Protein AF-A0A382YII3-F1 (afdb_monomer_lite)

Structure (mmCIF, N/CA/C/O backbone):
data_AF-A0A382YII3-F1
#
_entry.id   AF-A0A382YII3-F1
#
loop_
_atom_site.group_PDB
_atom_site.id
_atom_site.type_symbol
_atom_site.label_atom_id
_atom_site.label_alt_id
_atom_site.label_comp_id
_atom_site.label_asym_id
_atom_site.label_entity_id
_atom_site.label_seq_id
_atom_site.pdbx_PDB_ins_code
_atom_site.Cartn_x
_atom_site.Cartn_y
_atom_site.Cartn_z
_atom_site.occupancy
_atom_site.B_iso_or_equiv
_atom_site.auth_seq_id
_atom_site.auth_comp_id
_atom_site.auth_asym_id
_atom_site.auth_atom_id
_atom_site.pdbx_PDB_model_num
ATOM 1 N N . MET A 1 1 ? -33.982 -25.187 18.141 1.00 55.59 1 MET A N 1
ATOM 2 C CA . MET A 1 1 ? -33.553 -24.358 16.994 1.00 55.59 1 MET A CA 1
ATOM 3 C C . MET A 1 1 ? -32.685 -23.231 17.549 1.00 55.59 1 MET A C 1
ATOM 5 O O . MET A 1 1 ? -33.204 -22.193 17.908 1.00 55.59 1 MET A O 1
ATOM 9 N N . GLY A 1 2 ? -31.418 -23.400 17.904 1.00 76.88 2 GLY A N 1
ATOM 10 C CA . GLY A 1 2 ? -30.336 -24.119 17.243 1.00 76.88 2 GLY A CA 1
ATOM 11 C C . GLY A 1 2 ? -29.307 -23.051 16.859 1.00 76.88 2 GLY A C 1
ATOM 12 O O . GLY A 1 2 ? -29.290 -22.617 15.719 1.00 76.88 2 GLY A O 1
ATOM 13 N N . GLN A 1 3 ? -28.509 -22.541 17.809 1.00 79.56 3 GLN A N 1
ATOM 14 C CA . GLN A 1 3 ? -27.536 -21.452 17.558 1.00 79.56 3 GLN A CA 1
ATOM 15 C C . GLN A 1 3 ? -26.595 -21.755 16.370 1.00 79.56 3 GLN A C 1
ATOM 17 O O . GLN A 1 3 ? -26.162 -20.850 15.660 1.00 79.56 3 GLN A O 1
ATOM 22 N N . ILE A 1 4 ? -26.355 -23.042 16.109 1.00 81.38 4 ILE A N 1
ATOM 23 C CA . ILE A 1 4 ? -25.600 -23.566 14.965 1.00 81.38 4 ILE A CA 1
ATOM 24 C C . ILE A 1 4 ? -26.307 -23.292 13.625 1.00 81.38 4 ILE A C 1
ATOM 26 O O . ILE A 1 4 ? -25.641 -22.955 12.647 1.00 81.38 4 ILE A O 1
ATOM 30 N N . ASP A 1 5 ? -27.637 -23.378 13.566 1.00 83.62 5 ASP A N 1
ATOM 31 C CA . ASP A 1 5 ? -28.412 -23.101 12.348 1.00 83.62 5 ASP A CA 1
ATOM 32 C C . ASP A 1 5 ? -28.403 -21.605 12.016 1.00 83.62 5 ASP A C 1
ATOM 34 O O . ASP A 1 5 ? -28.283 -21.225 10.851 1.00 83.62 5 ASP A O 1
ATOM 38 N N . ASN A 1 6 ? -28.402 -20.747 13.040 1.00 83.31 6 ASN A N 1
ATOM 39 C CA . ASN A 1 6 ? -28.239 -19.303 12.866 1.00 83.31 6 ASN A CA 1
ATOM 40 C C . ASN A 1 6 ? -26.841 -18.948 12.335 1.00 83.31 6 ASN A C 1
ATOM 42 O O . ASN A 1 6 ? -26.722 -18.119 11.432 1.00 83.31 6 ASN A O 1
ATOM 46 N N . LEU A 1 7 ? -25.786 -19.608 12.829 1.00 79.56 7 LEU A N 1
ATOM 47 C CA . LEU A 1 7 ? -24.422 -19.415 12.325 1.00 79.56 7 LEU A CA 1
ATOM 48 C C . LEU A 1 7 ? -24.280 -19.885 10.870 1.00 79.56 7 LEU A C 1
ATOM 50 O O . LEU A 1 7 ? -23.682 -19.190 10.049 1.00 79.56 7 LEU A O 1
ATOM 54 N N . ARG A 1 8 ? -24.882 -21.027 10.523 1.00 80.62 8 ARG A N 1
ATOM 55 C CA . ARG A 1 8 ? -24.935 -21.525 9.138 1.00 80.62 8 ARG A CA 1
ATOM 56 C C . ARG A 1 8 ? -25.706 -20.575 8.219 1.00 80.62 8 ARG A C 1
ATOM 58 O O . ARG A 1 8 ? -25.254 -20.304 7.109 1.00 80.62 8 ARG A O 1
ATOM 65 N N . SER A 1 9 ? -26.826 -20.026 8.687 1.00 82.94 9 SER A N 1
ATOM 66 C CA . SER A 1 9 ? -27.604 -19.018 7.957 1.00 82.94 9 SER A CA 1
ATOM 67 C C . SER A 1 9 ? -26.805 -17.731 7.716 1.00 82.94 9 SER A C 1
ATOM 69 O O . SER A 1 9 ? -26.909 -17.139 6.642 1.00 82.94 9 SER A O 1
ATOM 71 N N . LEU A 1 10 ? -25.996 -17.297 8.687 1.00 79.69 10 LEU A N 1
ATOM 72 C CA . LEU A 1 10 ? -25.082 -16.159 8.541 1.00 79.69 10 LEU A CA 1
ATOM 73 C C . LEU A 1 10 ? -23.980 -16.443 7.514 1.00 79.69 10 LEU A C 1
ATOM 75 O O . LEU A 1 10 ? -23.754 -15.628 6.623 1.00 79.69 10 LEU A O 1
ATOM 79 N N . ALA A 1 11 ? -23.347 -17.614 7.594 1.00 79.19 11 ALA A N 1
ATOM 80 C CA . ALA A 1 11 ? -22.281 -18.011 6.677 1.00 79.19 11 ALA A CA 1
ATOM 81 C C . ALA A 1 11 ? -22.767 -18.125 5.219 1.00 79.19 11 ALA A C 1
ATOM 83 O O . ALA A 1 11 ? -22.056 -17.755 4.287 1.00 79.19 11 ALA A O 1
ATOM 84 N N . ASN A 1 12 ? -23.993 -18.605 5.001 1.00 80.31 12 ASN A N 1
ATOM 85 C CA . ASN A 1 12 ? -24.515 -18.858 3.657 1.00 80.31 12 ASN A CA 1
ATOM 86 C C . ASN A 1 12 ? -25.097 -17.620 2.957 1.00 80.31 12 ASN A C 1
ATOM 88 O O . ASN A 1 12 ? -25.344 -17.679 1.752 1.00 80.31 12 ASN A O 1
ATOM 92 N N . ARG A 1 13 ? -25.268 -16.487 3.656 1.00 77.38 13 ARG A N 1
ATOM 93 C CA . ARG A 1 13 ? -25.852 -15.255 3.090 1.00 77.38 13 ARG A CA 1
ATOM 94 C C . ARG A 1 13 ? -25.028 -14.671 1.925 1.00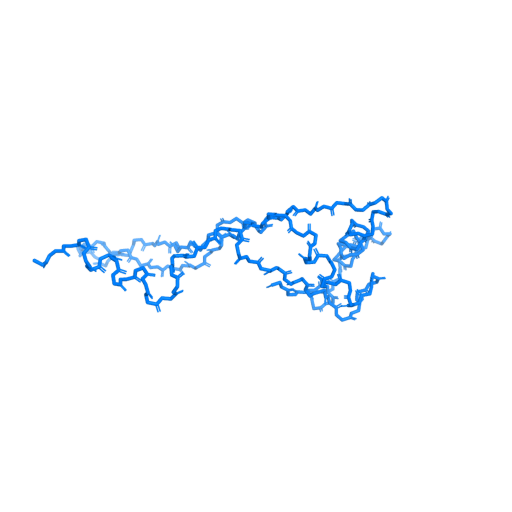 77.38 13 ARG A C 1
ATOM 96 O O . ARG A 1 13 ? -25.599 -14.015 1.062 1.00 77.38 13 ARG A O 1
ATOM 103 N N . SER A 1 14 ? -23.719 -14.939 1.864 1.00 66.88 14 SER A N 1
ATOM 104 C CA . SER A 1 14 ? -22.797 -14.387 0.851 1.00 66.88 14 SER A CA 1
ATOM 105 C C . SER A 1 14 ? -21.823 -15.414 0.253 1.00 66.88 14 SER A C 1
ATOM 107 O O . SER A 1 14 ? -20.700 -15.062 -0.097 1.00 66.88 14 SER A O 1
ATOM 109 N N . ARG A 1 15 ? -22.229 -16.689 0.120 1.00 72.69 15 ARG A N 1
ATOM 110 C CA . ARG A 1 15 ? -21.359 -17.810 -0.324 1.00 72.69 15 ARG A CA 1
ATOM 111 C C . ARG A 1 15 ? -20.182 -18.126 0.623 1.00 72.69 15 ARG A C 1
ATOM 113 O O . ARG A 1 15 ? -19.164 -18.665 0.184 1.00 72.69 15 ARG A O 1
ATOM 120 N N . GLY A 1 16 ? -20.328 -17.844 1.917 1.00 80.44 16 GLY A N 1
ATOM 121 C CA . GLY A 1 16 ? -19.329 -18.131 2.949 1.00 80.44 16 GLY A CA 1
ATOM 122 C C . GLY A 1 16 ? -18.702 -16.879 3.561 1.00 80.44 16 GLY A C 1
ATOM 123 O O . GLY A 1 16 ? -19.029 -15.748 3.205 1.00 80.44 16 GLY A O 1
ATOM 124 N N . PHE A 1 17 ? -17.771 -17.108 4.486 1.00 80.44 17 PHE A N 1
ATOM 125 C CA . PHE A 1 17 ? -16.941 -16.062 5.080 1.00 80.44 17 PHE A CA 1
ATOM 126 C C . PHE A 1 17 ? -15.835 -15.607 4.118 1.00 80.44 17 PHE A C 1
ATOM 128 O O . PHE A 1 17 ? -15.375 -16.376 3.266 1.00 80.44 17 PHE A O 1
ATOM 135 N N . ALA A 1 18 ? -15.395 -14.357 4.281 1.00 80.94 18 ALA A N 1
ATOM 136 C CA . ALA A 1 18 ? -14.268 -13.802 3.542 1.00 80.94 18 ALA A CA 1
ATOM 137 C C . ALA A 1 18 ? -13.011 -14.665 3.734 1.00 80.94 18 ALA A C 1
ATOM 139 O O . ALA A 1 18 ? -12.766 -15.212 4.811 1.00 80.94 18 ALA A O 1
ATOM 140 N N . ARG A 1 19 ? -12.216 -14.798 2.670 1.00 81.88 19 ARG A N 1
ATOM 141 C CA . ARG A 1 19 ? -10.964 -15.559 2.691 1.00 81.88 19 ARG A CA 1
ATOM 142 C C . ARG A 1 19 ? -9.798 -14.600 2.571 1.00 81.88 19 ARG A C 1
ATOM 144 O O . ARG A 1 19 ? -9.805 -13.760 1.680 1.00 81.88 19 ARG A O 1
ATOM 151 N N . ALA A 1 20 ? -8.772 -14.821 3.384 1.00 80.50 20 ALA A N 1
ATOM 152 C CA . ALA A 1 20 ? -7.564 -14.006 3.376 1.00 80.50 20 ALA A CA 1
ATOM 153 C C . ALA A 1 20 ? -6.831 -13.989 2.024 1.00 80.50 20 ALA A C 1
ATOM 155 O O . ALA A 1 20 ? -6.093 -13.058 1.782 1.00 80.50 20 ALA A O 1
ATOM 156 N N . ALA A 1 21 ? -7.036 -14.980 1.147 1.00 79.81 21 ALA A N 1
ATOM 157 C CA . ALA A 1 21 ? -6.367 -15.082 -0.155 1.00 79.81 21 ALA A CA 1
ATOM 158 C C . ALA A 1 21 ? -7.235 -14.660 -1.360 1.00 79.81 21 ALA A C 1
ATOM 160 O O . ALA 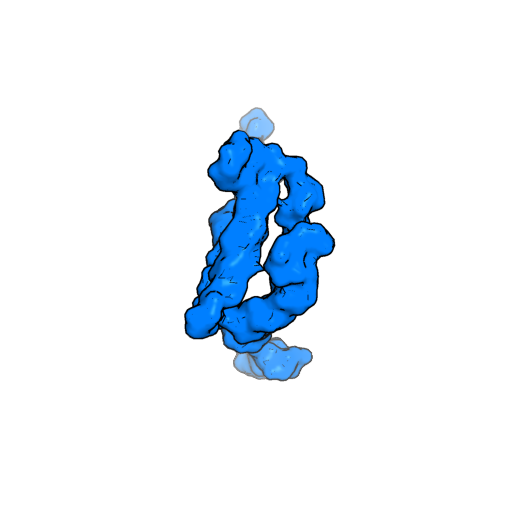A 1 21 ? -6.788 -14.763 -2.495 1.00 79.81 21 ALA A O 1
ATOM 161 N N . LYS A 1 22 ? -8.499 -14.259 -1.154 1.00 85.06 22 LYS A N 1
ATOM 162 C CA . LYS A 1 22 ? -9.399 -13.855 -2.253 1.00 85.06 22 LYS A CA 1
ATOM 163 C C . LYS A 1 22 ? -9.493 -12.338 -2.339 1.00 85.06 22 LYS A C 1
ATOM 165 O O . LYS A 1 22 ? -10.549 -11.771 -2.068 1.00 85.06 22 LYS A O 1
ATOM 170 N N . TYR A 1 23 ? -8.382 -11.713 -2.691 1.00 86.31 23 TYR A N 1
ATOM 171 C CA . TYR A 1 23 ? -8.297 -10.278 -2.912 1.00 86.31 23 TYR A CA 1
ATOM 172 C C . TYR A 1 23 ? -7.480 -9.995 -4.174 1.00 86.31 23 TYR A C 1
ATOM 174 O O . TYR A 1 23 ? -6.671 -10.819 -4.595 1.00 86.31 23 TYR A O 1
ATOM 182 N N . GLU A 1 24 ? -7.730 -8.839 -4.774 1.00 86.62 24 GLU A N 1
ATOM 183 C CA . GLU A 1 24 ? -6.948 -8.258 -5.861 1.00 86.62 24 GLU A CA 1
ATOM 184 C C . GLU A 1 24 ? -6.517 -6.871 -5.384 1.00 86.62 24 GLU A C 1
ATOM 186 O O . GLU A 1 24 ? -7.298 -6.179 -4.726 1.00 86.62 24 GLU A O 1
ATOM 191 N N . VAL A 1 25 ? -5.266 -6.502 -5.650 1.00 87.19 25 VAL A N 1
ATOM 192 C CA . VAL A 1 25 ? -4.725 -5.185 -5.308 1.00 87.19 25 VAL A CA 1
ATOM 193 C C . VAL A 1 25 ? -4.502 -4.436 -6.608 1.00 87.19 25 VAL A C 1
ATOM 195 O O . VAL A 1 25 ? -3.805 -4.933 -7.488 1.00 87.19 25 VAL A O 1
ATOM 198 N N . GLU A 1 26 ? -5.062 -3.239 -6.721 1.00 88.38 26 GLU A N 1
ATOM 199 C CA . GLU A 1 26 ? -4.823 -2.351 -7.853 1.00 88.38 26 GLU A CA 1
ATOM 200 C C . GLU A 1 26 ? -4.050 -1.131 -7.361 1.00 88.38 26 GLU A C 1
ATOM 202 O O . GLU A 1 26 ? -4.518 -0.389 -6.507 1.00 88.38 26 GLU A O 1
ATOM 207 N N . ILE A 1 27 ? -2.843 -0.923 -7.888 1.00 86.88 27 ILE A N 1
ATOM 208 C CA . ILE A 1 27 ? -2.012 0.218 -7.504 1.00 86.88 27 ILE A CA 1
ATOM 209 C C . ILE A 1 27 ? -2.032 1.224 -8.644 1.00 86.88 27 ILE A C 1
ATOM 211 O O . ILE A 1 27 ? -1.508 0.967 -9.726 1.00 86.88 27 ILE A O 1
ATOM 215 N N . ILE A 1 28 ? -2.599 2.397 -8.394 1.00 86.00 28 ILE A N 1
ATOM 216 C CA . ILE A 1 28 ? -2.734 3.465 -9.379 1.00 86.00 28 ILE A CA 1
ATOM 217 C C . ILE A 1 28 ? -1.706 4.550 -9.058 1.00 86.00 28 ILE A C 1
ATOM 219 O O . ILE A 1 28 ? -1.879 5.383 -8.165 1.00 86.00 28 ILE A O 1
ATOM 223 N N . GLY A 1 29 ? -0.608 4.537 -9.811 1.00 84.12 29 GLY A N 1
ATOM 224 C CA . GLY A 1 29 ? 0.400 5.592 -9.758 1.00 84.12 29 GLY A CA 1
ATOM 225 C C . GLY A 1 29 ? -0.122 6.941 -10.288 1.00 84.12 29 GLY A C 1
ATOM 226 O O . GLY A 1 29 ? -1.148 7.003 -10.969 1.00 84.12 29 GLY A O 1
ATOM 227 N N . PRO A 1 30 ? 0.587 8.051 -10.019 1.00 84.88 30 PRO A N 1
ATOM 228 C CA . PRO A 1 30 ? 0.232 9.372 -10.540 1.00 84.88 30 PRO A CA 1
ATOM 229 C C . PRO A 1 30 ? 0.232 9.402 -12.078 1.00 84.88 30 PRO A C 1
ATOM 231 O O . PRO A 1 30 ? 1.024 8.723 -12.728 1.00 84.88 30 PRO A O 1
ATOM 234 N N . GLN A 1 31 ? -0.584 10.275 -12.684 1.00 79.50 31 GLN A N 1
ATOM 235 C CA . GLN A 1 31 ? -0.707 10.380 -14.152 1.00 79.50 31 GLN A CA 1
ATOM 236 C C . GLN A 1 31 ? 0.627 10.600 -14.887 1.00 79.50 31 GLN A C 1
ATOM 238 O O . GLN A 1 31 ? 0.772 10.191 -16.036 1.00 79.50 31 GLN A O 1
ATOM 243 N N . LYS A 1 32 ? 1.604 11.252 -14.245 1.00 81.94 32 LYS A N 1
ATOM 244 C CA . LYS A 1 32 ? 2.931 11.538 -14.816 1.00 81.94 32 LYS A CA 1
ATOM 245 C C . LYS A 1 32 ? 4.009 10.565 -14.323 1.00 81.94 32 LYS A C 1
ATOM 247 O O . LYS A 1 32 ? 5.155 10.970 -14.139 1.00 81.94 32 LYS A O 1
ATOM 252 N N . HIS A 1 33 ? 3.651 9.304 -14.079 1.00 84.12 33 HIS A N 1
ATOM 253 C CA . HIS A 1 33 ? 4.596 8.302 -13.597 1.00 84.12 33 HIS A CA 1
ATOM 254 C C . HIS A 1 33 ? 5.680 7.975 -14.655 1.00 84.12 33 HIS A C 1
ATOM 256 O O . HIS A 1 33 ? 5.341 7.565 -15.768 1.00 84.12 33 HIS A O 1
ATOM 262 N N . PRO A 1 34 ? 6.986 8.096 -14.338 1.00 83.62 34 PRO A N 1
ATOM 263 C CA . PRO A 1 34 ? 8.073 7.863 -15.295 1.00 83.62 34 PRO A CA 1
ATOM 264 C C . PRO A 1 34 ? 8.268 6.387 -15.677 1.00 83.62 34 PRO A C 1
ATOM 266 O O . PRO A 1 34 ? 8.939 6.091 -16.660 1.00 83.62 34 PRO A O 1
ATOM 269 N N . GLY A 1 35 ? 7.688 5.455 -14.918 1.00 79.56 35 GLY A N 1
ATOM 270 C CA . GLY A 1 35 ? 7.579 4.032 -15.271 1.00 79.56 35 GLY A CA 1
ATOM 271 C C . GLY A 1 35 ? 6.317 3.671 -16.067 1.00 79.56 35 GLY A C 1
ATOM 272 O O . GLY A 1 35 ? 6.029 2.495 -16.217 1.00 79.56 35 GLY A O 1
ATOM 273 N N . GLY A 1 36 ? 5.544 4.660 -16.530 1.00 79.44 36 GLY A N 1
ATOM 274 C CA . GLY A 1 36 ? 4.278 4.443 -17.233 1.00 79.44 36 GLY A CA 1
ATOM 275 C C . GLY A 1 36 ? 3.080 4.302 -16.289 1.00 79.44 36 GLY A C 1
ATOM 276 O O . GLY A 1 36 ? 3.188 3.763 -15.187 1.00 79.44 36 GLY A O 1
ATOM 277 N N . ALA A 1 37 ? 1.925 4.812 -16.728 1.00 69.56 37 ALA A N 1
ATOM 278 C CA . ALA A 1 37 ? 0.676 4.803 -15.960 1.00 69.56 37 ALA A CA 1
ATOM 279 C C . ALA A 1 37 ? -0.111 3.477 -16.066 1.00 69.56 37 ALA A C 1
ATOM 281 O O . ALA A 1 37 ? -1.029 3.256 -15.286 1.00 69.56 37 ALA A O 1
ATOM 282 N N . GLY A 1 38 ? 0.234 2.599 -17.018 1.00 70.56 38 GLY A N 1
ATOM 283 C CA . GLY A 1 38 ? -0.469 1.328 -17.264 1.00 70.56 38 GLY A CA 1
ATOM 284 C C . GLY A 1 38 ? 0.044 0.127 -16.460 1.00 70.56 38 GLY A C 1
ATOM 285 O O . GLY A 1 38 ? -0.675 -0.855 -16.320 1.00 70.56 38 GLY A O 1
ATOM 286 N N . MET A 1 39 ? 1.248 0.222 -15.885 1.00 79.31 39 MET A N 1
ATOM 287 C CA . MET A 1 39 ? 1.929 -0.905 -15.226 1.00 79.31 39 MET A CA 1
ATOM 288 C C . MET A 1 39 ? 1.316 -1.289 -13.867 1.00 79.31 39 MET A C 1
ATOM 290 O O . MET A 1 39 ? 1.586 -2.355 -13.324 1.00 79.31 39 MET A O 1
ATOM 294 N N . GLY A 1 40 ? 0.448 -0.436 -13.312 1.00 81.12 40 GLY A N 1
ATOM 295 C CA . GLY A 1 40 ? -0.177 -0.644 -12.003 1.00 81.12 40 GLY A CA 1
ATOM 296 C C . GLY A 1 40 ? -0.977 -1.944 -11.887 1.00 81.12 40 GLY A C 1
ATOM 297 O O . GLY A 1 40 ? -0.966 -2.591 -10.840 1.00 81.12 40 GLY A O 1
ATOM 298 N N . ARG A 1 41 ? -1.611 -2.373 -12.985 1.00 83.44 41 ARG A N 1
ATOM 299 C CA . ARG A 1 41 ? -2.363 -3.633 -13.043 1.00 83.44 41 ARG A CA 1
ATOM 300 C C . ARG A 1 41 ? -1.448 -4.856 -13.000 1.00 83.44 41 ARG A C 1
ATOM 302 O O . ARG A 1 41 ? -1.743 -5.816 -12.300 1.00 83.44 41 ARG A O 1
ATOM 309 N N . GLU A 1 42 ? -0.342 -4.820 -13.735 1.00 85.69 42 GLU A N 1
ATOM 310 C CA . GLU A 1 42 ? 0.643 -5.909 -13.782 1.00 85.69 42 GLU A CA 1
ATOM 311 C C . GLU A 1 42 ? 1.337 -6.068 -12.427 1.00 85.69 42 GLU A C 1
ATOM 313 O O . GLU A 1 42 ? 1.456 -7.178 -11.909 1.00 85.69 42 GLU A O 1
ATOM 318 N N . ILE A 1 43 ? 1.694 -4.948 -11.797 1.00 87.50 43 ILE A N 1
ATOM 319 C CA . ILE A 1 43 ? 2.269 -4.918 -10.447 1.00 87.50 43 ILE A CA 1
ATOM 320 C C . ILE A 1 43 ? 1.265 -5.432 -9.409 1.00 87.50 43 ILE A C 1
ATOM 322 O O . ILE A 1 43 ? 1.640 -6.172 -8.498 1.00 87.50 43 ILE A O 1
ATOM 326 N N . GLY A 1 44 ? -0.016 -5.089 -9.566 1.00 86.81 44 GLY A N 1
ATOM 327 C CA . GLY A 1 44 ? -1.102 -5.605 -8.736 1.00 86.81 44 GLY A CA 1
ATOM 328 C C . GLY A 1 44 ? -1.180 -7.134 -8.730 1.00 86.81 44 GLY A C 1
ATOM 329 O O . GLY A 1 44 ? -1.310 -7.742 -7.667 1.00 86.81 44 GLY A O 1
ATOM 330 N N . LEU A 1 45 ? -0.994 -7.767 -9.894 1.00 88.06 45 LEU A N 1
ATOM 331 C CA . LEU A 1 45 ? -0.967 -9.231 -10.029 1.00 88.06 45 LEU A CA 1
ATOM 332 C C . LEU A 1 45 ? 0.244 -9.883 -9.349 1.00 88.06 45 LEU A C 1
ATOM 334 O O . LEU A 1 45 ? 0.174 -11.047 -8.958 1.00 88.06 45 LEU A O 1
ATOM 338 N N . GLN A 1 46 ? 1.352 -9.155 -9.204 1.00 88.69 46 GLN A N 1
ATOM 339 C CA . GLN A 1 46 ? 2.558 -9.648 -8.538 1.00 88.69 46 GLN A CA 1
ATOM 340 C C . GLN A 1 46 ? 2.519 -9.478 -7.012 1.00 88.69 46 GLN A C 1
ATOM 342 O O . GLN A 1 46 ? 3.422 -9.961 -6.323 1.00 88.69 46 GLN A O 1
ATOM 347 N N . CYS A 1 47 ? 1.503 -8.807 -6.462 1.00 89.44 47 CYS A N 1
ATOM 348 C CA . CYS A 1 47 ? 1.349 -8.638 -5.021 1.00 89.44 47 CYS A CA 1
ATOM 349 C C . CYS A 1 47 ? 0.991 -9.976 -4.352 1.00 89.44 47 CYS A C 1
ATOM 351 O O . CYS A 1 47 ? -0.039 -10.576 -4.646 1.00 89.44 47 CYS A O 1
ATOM 353 N N . ASN A 1 48 ? 1.837 -10.441 -3.430 1.00 89.94 48 ASN A N 1
ATOM 354 C CA . ASN A 1 48 ? 1.640 -11.704 -2.714 1.00 89.94 48 ASN A CA 1
ATOM 355 C C . ASN A 1 48 ? 0.912 -11.505 -1.378 1.00 89.94 48 ASN A C 1
ATOM 357 O O . ASN A 1 48 ? 0.028 -12.276 -1.002 1.00 89.94 48 ASN A O 1
ATOM 361 N N . THR A 1 49 ? 1.310 -10.474 -0.632 1.00 89.25 49 THR A N 1
ATOM 362 C CA . THR A 1 49 ? 0.716 -10.154 0.669 1.00 89.25 49 THR A CA 1
ATOM 363 C C . THR A 1 49 ? 0.561 -8.657 0.814 1.00 89.25 49 THR A C 1
ATOM 365 O O . THR A 1 49 ? 1.530 -7.931 0.597 1.00 89.25 49 THR A O 1
ATOM 368 N N . ILE A 1 50 ? -0.596 -8.210 1.291 1.00 89.06 50 ILE A N 1
ATOM 369 C CA . ILE A 1 50 ? -0.818 -6.830 1.716 1.00 89.06 50 ILE A CA 1
ATOM 370 C C . ILE A 1 50 ? -1.427 -6.798 3.117 1.00 89.06 50 ILE A C 1
ATOM 372 O O . ILE A 1 50 ? -2.351 -7.551 3.429 1.00 89.06 50 ILE A O 1
ATOM 376 N N . THR A 1 51 ? -0.914 -5.904 3.955 1.00 89.50 51 THR A N 1
ATOM 377 C CA . THR A 1 51 ? -1.448 -5.629 5.288 1.00 89.50 51 THR A CA 1
ATOM 378 C C . THR A 1 51 ? -1.852 -4.167 5.355 1.00 89.50 51 THR A C 1
ATOM 380 O O . THR A 1 51 ? -1.008 -3.275 5.238 1.00 89.50 51 THR A O 1
ATOM 383 N N . MET A 1 52 ? -3.150 -3.934 5.548 1.00 87.06 52 MET A N 1
ATOM 384 C CA . MET A 1 52 ? -3.704 -2.596 5.743 1.00 87.06 52 MET A CA 1
ATOM 385 C C . MET A 1 52 ? -3.538 -2.162 7.204 1.00 87.06 52 MET A C 1
ATOM 387 O O . MET A 1 52 ? -3.662 -2.999 8.104 1.00 87.06 52 MET A O 1
ATOM 391 N N . PRO A 1 53 ? -3.266 -0.872 7.465 1.00 88.75 53 PRO A N 1
ATOM 392 C CA . PRO A 1 53 ? -3.144 -0.366 8.821 1.00 88.75 53 PRO A CA 1
ATOM 393 C C . PRO A 1 53 ? -4.487 -0.456 9.546 1.00 88.75 53 PRO A C 1
ATOM 395 O O . PRO A 1 53 ? -5.554 -0.268 8.960 1.00 88.75 53 PRO A O 1
ATOM 398 N N . GLY A 1 54 ? -4.427 -0.715 10.850 1.00 85.62 54 GLY A N 1
ATOM 399 C CA . GLY A 1 54 ? -5.601 -0.610 11.704 1.00 85.62 54 GLY A CA 1
ATOM 400 C C . GLY A 1 54 ? -6.050 0.845 11.832 1.00 85.62 54 GLY A C 1
ATOM 401 O O . GLY A 1 54 ? -5.236 1.769 11.824 1.00 85.62 54 GLY A O 1
ATOM 402 N N . HIS A 1 55 ? -7.351 1.046 11.999 1.00 86.12 55 HIS A N 1
ATOM 403 C CA . HIS A 1 55 ? -7.893 2.337 12.400 1.00 86.12 55 HIS A CA 1
ATOM 404 C C . HIS A 1 55 ? -7.890 2.428 13.924 1.00 86.12 55 HIS A C 1
ATOM 406 O O . HIS A 1 55 ? -8.433 1.551 14.597 1.00 86.12 55 HIS A O 1
ATOM 412 N N . ASN A 1 56 ? -7.305 3.494 14.459 1.00 86.44 56 ASN A N 1
ATOM 413 C CA . ASN A 1 56 ? -7.293 3.784 15.882 1.00 86.44 56 ASN A CA 1
ATOM 414 C C . ASN A 1 56 ? -8.092 5.058 16.179 1.00 86.44 56 ASN A C 1
ATOM 416 O O . ASN A 1 56 ? -8.115 6.008 15.394 1.00 86.44 56 ASN A O 1
ATOM 420 N N . LEU A 1 57 ? -8.765 5.063 17.324 1.00 85.81 57 LEU A N 1
ATOM 421 C CA . LEU A 1 57 ? -9.507 6.211 17.830 1.00 85.81 57 LEU A CA 1
ATOM 422 C C . LEU A 1 57 ? -8.897 6.593 19.171 1.00 85.81 57 LEU A C 1
ATOM 424 O O . LEU A 1 57 ? -9.011 5.835 20.135 1.00 85.81 57 LEU A O 1
ATOM 428 N N . GLU A 1 58 ? -8.242 7.748 19.235 1.00 86.88 58 GLU A N 1
ATOM 429 C CA . GLU A 1 58 ? -7.690 8.232 20.498 1.00 86.88 58 GLU A CA 1
ATOM 430 C C . GLU A 1 58 ? -8.799 8.872 21.325 1.00 86.88 58 GLU A C 1
ATOM 432 O O . GLU A 1 58 ? -9.638 9.623 20.814 1.00 86.88 58 GLU A O 1
ATOM 437 N N . GLN A 1 59 ? -8.793 8.565 22.618 1.00 88.56 59 GLN A N 1
ATOM 438 C CA . GLN A 1 59 ? -9.793 9.031 23.564 1.00 88.56 59 GLN A CA 1
ATOM 439 C C . GLN A 1 59 ? -9.132 9.908 24.619 1.00 88.56 59 GLN A C 1
ATOM 441 O O . GLN A 1 59 ? -7.995 9.667 25.029 1.00 88.56 59 GLN A O 1
ATOM 446 N N . GLN A 1 60 ? -9.850 10.941 25.039 1.00 87.25 60 GLN A N 1
ATOM 447 C CA . GLN A 1 60 ? -9.487 11.762 26.180 1.00 87.25 60 GLN A CA 1
ATOM 448 C C . GLN A 1 60 ? -10.618 11.733 27.201 1.00 87.25 60 GLN A C 1
ATOM 450 O O . GLN A 1 60 ? -11.790 11.943 26.870 1.00 87.25 60 GLN A O 1
ATOM 455 N N . THR A 1 61 ? -10.252 11.530 28.463 1.00 85.88 61 THR A N 1
ATOM 456 C CA . THR A 1 61 ? -11.198 11.585 29.571 1.00 85.88 61 THR A CA 1
ATOM 457 C C . THR A 1 61 ? -11.604 13.035 29.826 1.00 85.88 61 THR A C 1
ATOM 459 O O . THR A 1 61 ? -10.830 13.831 30.363 1.00 85.88 61 THR A O 1
ATOM 462 N N . ALA A 1 62 ? -12.842 13.387 29.488 1.00 80.62 62 ALA A N 1
ATOM 463 C CA . ALA A 1 62 ? -13.426 14.675 29.837 1.00 80.62 62 ALA A CA 1
ATOM 464 C C . ALA A 1 62 ? -14.208 14.547 31.152 1.00 80.62 62 ALA A C 1
ATOM 466 O O . ALA A 1 62 ? -15.142 13.746 31.269 1.00 80.62 62 ALA A O 1
ATOM 467 N N . ARG A 1 63 ? -13.845 15.352 32.160 1.00 80.81 63 ARG A N 1
ATOM 468 C CA . ARG A 1 63 ? -14.574 15.437 33.432 1.00 80.81 63 ARG A CA 1
ATOM 469 C C . ARG A 1 63 ? -15.040 16.865 33.681 1.00 80.81 63 ARG A C 1
ATOM 471 O O . ARG A 1 63 ? -14.228 17.775 33.809 1.00 80.81 63 ARG A O 1
ATOM 478 N N . TYR A 1 64 ? -16.352 17.044 33.807 1.00 79.25 64 TYR A N 1
ATOM 479 C CA . TYR A 1 64 ? -16.947 18.321 34.191 1.00 79.25 64 TYR A CA 1
ATOM 480 C C . TYR A 1 64 ? -17.264 18.316 35.690 1.00 79.25 64 TYR A C 1
ATOM 482 O O . TYR A 1 64 ? -18.220 17.678 36.137 1.00 79.25 64 TYR A O 1
ATOM 490 N N . GLY A 1 65 ? -16.441 19.015 36.475 1.00 82.56 65 GLY A N 1
ATOM 491 C CA . GLY A 1 65 ? -16.622 19.155 37.922 1.00 82.56 65 GLY A CA 1
ATOM 492 C C . GLY A 1 65 ? -16.651 17.809 38.652 1.00 82.56 65 GLY A C 1
ATOM 493 O O . GLY A 1 65 ? -15.745 16.988 38.511 1.00 82.56 65 GLY A O 1
ATOM 494 N N . SER A 1 66 ? -17.699 17.577 39.443 1.00 82.50 66 SER A N 1
ATOM 495 C CA . SER A 1 66 ? -17.851 16.373 40.272 1.00 82.50 66 SER A CA 1
ATOM 496 C C . SER A 1 66 ? -18.339 15.144 39.499 1.00 82.50 66 SER A C 1
ATOM 498 O O . SER A 1 66 ? -18.270 14.038 40.037 1.00 82.50 66 SER A O 1
ATOM 500 N N . ALA A 1 67 ? -18.826 15.311 38.264 1.00 79.06 67 ALA A N 1
ATOM 501 C CA . ALA A 1 67 ? -19.405 14.222 37.480 1.00 79.06 67 ALA A CA 1
ATOM 502 C C . ALA A 1 67 ? -18.366 13.123 37.183 1.00 79.06 67 ALA A C 1
ATOM 504 O O . ALA A 1 67 ? -17.172 13.420 37.120 1.00 79.06 67 ALA A O 1
ATOM 505 N N . PRO A 1 68 ? -18.775 11.857 36.994 1.00 81.31 68 PRO A N 1
ATOM 506 C CA . PRO A 1 68 ? -17.876 10.814 36.508 1.00 81.31 68 PRO A CA 1
ATOM 507 C C . PRO A 1 68 ? -17.267 11.211 35.156 1.00 81.31 68 PRO A C 1
ATOM 509 O O . PRO A 1 68 ? -17.974 11.741 34.295 1.00 81.31 68 PRO A O 1
ATOM 512 N N . GLY A 1 69 ? -15.963 10.974 34.979 1.00 83.06 69 GLY A N 1
ATOM 513 C CA . GLY A 1 69 ? -15.287 11.216 33.704 1.00 83.06 69 GLY A CA 1
ATOM 514 C C . GLY A 1 69 ? -15.904 10.367 32.593 1.00 83.06 69 GLY A C 1
ATOM 515 O O . GLY A 1 69 ? -16.265 9.212 32.825 1.00 83.06 69 GLY A O 1
ATOM 516 N N . ARG A 1 70 ? -16.060 10.950 31.404 1.00 85.44 70 ARG A N 1
ATOM 517 C CA . ARG A 1 70 ? -16.489 10.232 30.200 1.00 85.44 70 ARG A CA 1
ATOM 518 C C . ARG A 1 70 ? -15.352 10.245 29.195 1.00 85.44 70 ARG A C 1
ATOM 520 O O . ARG A 1 70 ? -14.742 11.287 28.974 1.00 85.44 70 ARG A O 1
ATOM 527 N N . GLU A 1 71 ? -15.107 9.102 28.575 1.00 87.50 71 GLU A N 1
ATOM 528 C CA . GLU A 1 71 ? -14.178 9.019 27.455 1.00 87.50 71 GLU A CA 1
ATOM 529 C C . GLU A 1 71 ? -14.822 9.646 26.220 1.00 87.50 71 GLU A C 1
ATOM 531 O O . GLU A 1 71 ? -15.919 9.257 25.805 1.00 87.50 71 GLU A O 1
ATOM 536 N N . MET A 1 72 ? -14.157 10.650 25.656 1.00 85.81 72 MET A N 1
ATOM 537 C CA . MET A 1 72 ? -14.553 11.288 24.407 1.00 85.81 72 MET A CA 1
ATOM 538 C C . MET A 1 72 ? -13.495 10.994 23.349 1.00 85.81 72 MET A C 1
ATOM 540 O O . MET A 1 72 ? -12.306 11.162 23.596 1.00 85.81 72 MET A O 1
ATOM 544 N N . VAL A 1 73 ? -13.926 10.545 22.169 1.00 85.69 73 VAL A N 1
ATOM 545 C CA . VAL A 1 73 ? -13.031 10.342 21.023 1.00 85.69 73 VAL A CA 1
ATOM 546 C C . VAL A 1 73 ? -12.602 11.710 20.501 1.00 85.69 73 VAL A C 1
ATOM 548 O O . VAL A 1 73 ? -13.452 12.512 20.114 1.00 85.69 73 VAL A O 1
ATOM 551 N N . THR A 1 74 ? -11.296 11.965 20.486 1.00 85.31 74 THR A N 1
ATOM 552 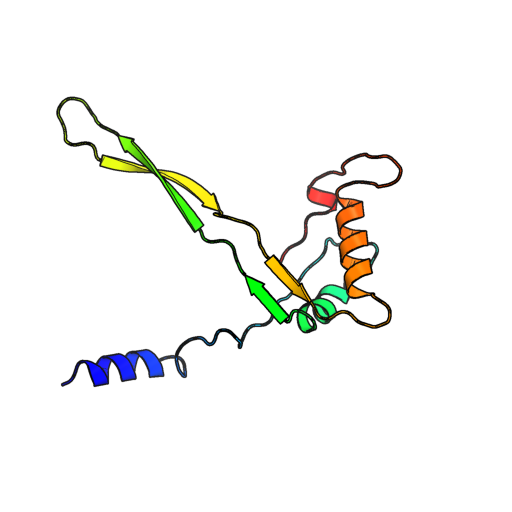C CA . THR A 1 74 ? -10.729 13.262 20.088 1.00 85.31 74 THR A CA 1
ATOM 553 C C . THR A 1 74 ? -10.102 13.205 18.699 1.00 85.31 74 THR A C 1
ATOM 555 O O . THR A 1 74 ? -10.188 14.177 17.950 1.00 85.31 74 THR A O 1
ATOM 558 N N . SER A 1 75 ? -9.481 12.083 18.329 1.00 85.12 75 SER A N 1
ATOM 559 C CA . SER A 1 75 ? -8.769 11.959 17.055 1.00 85.12 75 SER A CA 1
ATOM 560 C C . SER A 1 75 ? -8.990 10.591 16.404 1.00 85.12 75 SER A C 1
ATOM 562 O O . SER A 1 75 ? -9.268 9.590 17.069 1.00 85.12 75 SER A O 1
ATOM 564 N N . HIS A 1 76 ? -8.876 10.569 15.075 1.00 85.88 76 HIS A N 1
ATOM 565 C CA . HIS A 1 76 ? -8.811 9.352 14.279 1.00 85.88 76 HIS A CA 1
ATOM 566 C C . HIS A 1 76 ? -7.412 9.237 13.689 1.00 85.88 76 HIS A C 1
ATOM 568 O O . HIS A 1 76 ? -6.977 10.121 12.947 1.00 85.88 76 HIS A O 1
ATOM 574 N N . THR A 1 77 ? -6.718 8.154 14.011 1.00 85.38 77 THR A N 1
ATOM 575 C CA . THR A 1 77 ? -5.352 7.903 13.557 1.00 85.38 77 THR A CA 1
ATOM 576 C C . THR A 1 77 ? -5.259 6.538 12.889 1.00 85.38 77 THR A C 1
ATOM 578 O O . THR A 1 77 ? -6.050 5.632 13.147 1.00 85.38 77 THR A O 1
ATOM 581 N N . TYR A 1 78 ? -4.291 6.386 11.992 1.00 81.62 78 TYR A N 1
ATOM 582 C CA . TYR A 1 78 ? -3.959 5.091 11.411 1.00 81.62 78 TYR A CA 1
ATOM 583 C C . TYR A 1 78 ? -2.809 4.494 12.213 1.00 81.62 78 TYR A C 1
ATOM 585 O O . TYR A 1 78 ? -1.739 5.094 12.320 1.00 81.62 78 TYR A O 1
ATOM 593 N N . ALA A 1 79 ? -3.033 3.322 12.799 1.00 74.44 79 ALA A N 1
ATOM 594 C CA . ALA A 1 79 ? -2.042 2.629 13.608 1.00 74.44 79 ALA A CA 1
ATOM 595 C C . ALA A 1 79 ? -1.132 1.773 12.714 1.00 74.44 79 ALA A C 1
ATOM 597 O O . ALA A 1 79 ? -1.228 0.545 12.707 1.00 74.44 79 ALA A O 1
ATOM 598 N N . GLY A 1 80 ? -0.264 2.430 11.940 1.00 78.81 80 GLY A N 1
ATOM 599 C CA . GLY A 1 80 ? 0.832 1.780 11.217 1.00 78.81 80 GLY A CA 1
ATOM 600 C C . GLY A 1 80 ? 0.937 2.135 9.735 1.00 78.81 80 GLY A C 1
ATOM 601 O O . GLY A 1 80 ? 0.363 3.110 9.254 1.00 78.81 80 GLY A O 1
ATOM 602 N N . ASN A 1 81 ? 1.700 1.312 9.017 1.00 86.19 81 ASN A N 1
ATOM 603 C CA . ASN A 1 81 ? 2.028 1.483 7.607 1.00 86.19 81 ASN A CA 1
ATOM 604 C C . ASN A 1 81 ? 1.324 0.417 6.763 1.00 86.19 81 ASN A C 1
ATOM 606 O O . ASN A 1 81 ? 1.182 -0.728 7.195 1.00 86.19 81 ASN A O 1
ATOM 610 N N . ILE A 1 82 ? 0.966 0.769 5.527 1.00 87.19 82 ILE A N 1
ATOM 611 C CA . ILE A 1 82 ? 0.613 -0.234 4.518 1.00 87.19 82 ILE A CA 1
ATOM 612 C C . ILE A 1 82 ? 1.893 -0.996 4.173 1.00 87.19 82 ILE A C 1
ATOM 614 O O . ILE A 1 82 ? 2.881 -0.393 3.752 1.00 87.19 82 ILE A O 1
ATOM 618 N N . SER A 1 83 ? 1.882 -2.310 4.384 1.00 90.00 83 SER A N 1
ATOM 619 C CA . SER A 1 83 ? 3.017 -3.186 4.075 1.00 90.00 83 SER A CA 1
ATOM 620 C C . SER A 1 83 ? 2.600 -4.179 3.003 1.00 90.00 83 SER A C 1
ATOM 622 O O . SER A 1 83 ? 1.660 -4.943 3.213 1.00 90.00 83 SER A O 1
ATOM 624 N N . ALA A 1 84 ? 3.292 -4.166 1.866 1.00 89.69 84 ALA A N 1
ATOM 625 C CA . ALA A 1 84 ? 3.029 -5.061 0.748 1.00 89.69 84 ALA A CA 1
ATOM 626 C C . ALA A 1 84 ? 4.309 -5.790 0.323 1.00 89.69 84 ALA A C 1
ATOM 628 O O . ALA A 1 84 ? 5.395 -5.210 0.353 1.00 89.69 84 ALA A O 1
ATOM 629 N N . THR A 1 85 ? 4.179 -7.058 -0.069 1.00 91.38 85 THR A N 1
ATOM 630 C CA . THR A 1 85 ? 5.268 -7.844 -0.663 1.00 91.38 85 THR A CA 1
ATOM 631 C C . THR A 1 85 ? 4.899 -8.236 -2.086 1.00 91.38 85 THR A C 1
ATOM 633 O O . THR A 1 85 ? 3.750 -8.584 -2.366 1.00 91.38 85 THR A O 1
ATOM 636 N N . PHE A 1 86 ? 5.877 -8.161 -2.985 1.00 90.62 86 PHE A N 1
ATOM 637 C CA . PHE A 1 86 ? 5.702 -8.427 -4.409 1.00 90.62 86 PHE A CA 1
ATOM 638 C C . PHE A 1 86 ? 6.687 -9.495 -4.861 1.00 90.62 86 PHE A C 1
ATOM 640 O O . PHE A 1 86 ? 7.811 -9.568 -4.353 1.00 90.62 86 PHE A O 1
ATOM 647 N N . TYR A 1 87 ? 6.271 -10.294 -5.836 1.00 91.38 87 TYR A N 1
ATOM 648 C CA . TYR A 1 87 ? 7.200 -11.090 -6.620 1.00 91.38 87 TYR A CA 1
ATOM 649 C C . TYR A 1 87 ? 8.022 -10.174 -7.528 1.00 91.38 87 TYR A C 1
ATOM 651 O O . TYR A 1 87 ? 7.511 -9.205 -8.082 1.00 91.38 87 TYR A O 1
ATOM 659 N N . LEU A 1 88 ? 9.313 -10.471 -7.636 1.00 89.31 88 LEU A N 1
ATOM 660 C CA . LEU A 1 88 ? 10.237 -9.751 -8.501 1.00 89.31 88 LEU A CA 1
ATOM 661 C C . LEU A 1 88 ? 10.444 -10.558 -9.774 1.00 89.31 88 LEU A C 1
ATOM 663 O O . LEU A 1 88 ? 10.665 -11.767 -9.706 1.00 89.31 88 LEU A O 1
ATOM 667 N N . ASP A 1 89 ? 10.384 -9.866 -10.903 1.00 85.50 89 ASP A N 1
ATOM 668 C CA . ASP A 1 89 ? 10.800 -10.404 -12.192 1.00 85.50 89 ASP A CA 1
ATOM 669 C C . ASP A 1 89 ? 12.329 -10.318 -12.353 1.00 85.50 89 ASP A C 1
ATOM 671 O O . ASP A 1 89 ? 12.985 -9.548 -11.639 1.00 85.50 89 ASP A O 1
ATOM 675 N N . GLU A 1 90 ? 12.894 -11.081 -13.289 1.00 89.81 90 GLU A N 1
ATOM 676 C CA . GLU A 1 90 ? 14.333 -11.087 -13.598 1.00 89.81 90 GLU A CA 1
ATOM 677 C C . GLU A 1 90 ? 14.822 -9.696 -14.029 1.00 89.81 90 GLU A C 1
ATOM 679 O O . GLU A 1 90 ? 15.873 -9.236 -13.577 1.00 89.81 90 GLU A O 1
ATOM 684 N N . ASP A 1 91 ? 13.998 -8.983 -14.798 1.00 88.25 91 ASP A N 1
ATOM 685 C CA . ASP A 1 91 ? 14.278 -7.624 -15.269 1.00 88.25 91 ASP A CA 1
ATOM 686 C C . ASP A 1 91 ? 14.102 -6.547 -14.176 1.00 88.25 91 ASP A C 1
ATOM 688 O O . ASP A 1 91 ? 14.437 -5.378 -14.375 1.00 88.25 91 ASP A O 1
ATOM 692 N N . LEU A 1 92 ? 13.621 -6.926 -12.981 1.00 90.25 92 LEU A N 1
ATOM 693 C CA . LEU A 1 92 ? 13.392 -6.037 -11.831 1.00 90.25 92 LEU A CA 1
ATOM 694 C C . LEU A 1 92 ? 12.454 -4.852 -12.119 1.00 90.25 92 LEU A C 1
ATOM 696 O O . LEU A 1 92 ? 12.477 -3.846 -11.402 1.00 90.25 92 LEU A O 1
ATOM 700 N N . ASP A 1 93 ? 11.586 -4.982 -13.114 1.00 87.75 93 ASP A N 1
ATOM 701 C CA . ASP A 1 93 ? 10.704 -3.912 -13.574 1.00 87.75 93 ASP A CA 1
ATOM 702 C C . ASP A 1 93 ? 9.797 -3.356 -12.469 1.00 87.75 93 ASP A C 1
ATOM 704 O O . ASP A 1 93 ? 9.700 -2.141 -12.281 1.00 87.75 93 ASP A O 1
ATOM 708 N N . THR A 1 94 ? 9.209 -4.232 -11.655 1.00 88.62 94 THR A N 1
ATOM 709 C CA . THR A 1 94 ? 8.345 -3.844 -10.529 1.00 88.62 94 THR A CA 1
ATOM 710 C C . THR A 1 94 ? 9.094 -3.034 -9.483 1.00 88.62 94 THR A C 1
ATOM 712 O O . THR A 1 94 ? 8.589 -2.026 -8.987 1.00 88.62 94 THR A O 1
ATOM 715 N N . LYS A 1 95 ? 10.342 -3.410 -9.192 1.00 90.75 95 LYS A N 1
ATOM 716 C CA . LYS A 1 95 ? 11.207 -2.626 -8.306 1.00 90.75 95 LYS A CA 1
ATOM 717 C C . LYS A 1 95 ? 11.530 -1.273 -8.933 1.00 90.75 95 LYS A C 1
ATOM 719 O O . LYS A 1 95 ? 11.369 -0.246 -8.278 1.00 90.75 95 LYS A O 1
ATOM 724 N N . ALA A 1 96 ? 11.948 -1.265 -10.197 1.00 91.12 96 ALA A N 1
ATOM 725 C CA . ALA A 1 96 ? 12.296 -0.042 -10.908 1.00 91.12 96 ALA A CA 1
ATOM 726 C C . ALA A 1 96 ? 11.110 0.932 -10.985 1.00 91.12 96 ALA A C 1
ATOM 728 O O . ALA A 1 96 ? 11.307 2.146 -10.908 1.00 91.12 96 ALA A O 1
ATOM 729 N N . TRP A 1 97 ? 9.883 0.421 -11.103 1.00 90.69 97 TRP A N 1
ATOM 730 C CA . TRP A 1 97 ? 8.663 1.220 -11.067 1.00 90.69 97 TRP A CA 1
ATOM 731 C C . TRP A 1 97 ? 8.470 1.910 -9.709 1.00 90.69 97 TRP A C 1
ATOM 733 O O . TRP A 1 97 ? 8.306 3.131 -9.676 1.00 90.69 97 TRP A O 1
ATOM 743 N N . PHE A 1 98 ? 8.584 1.180 -8.594 1.00 90.50 98 PHE A N 1
ATOM 744 C CA . PHE A 1 98 ? 8.498 1.771 -7.251 1.00 90.50 98 PHE A CA 1
ATOM 745 C C . PHE A 1 98 ? 9.641 2.752 -6.957 1.00 90.50 98 PHE A C 1
ATOM 747 O O . PHE A 1 98 ? 9.393 3.823 -6.399 1.00 90.50 98 PHE A O 1
ATOM 754 N N . ASP A 1 99 ? 10.872 2.443 -7.369 1.00 91.00 99 ASP A N 1
ATOM 755 C CA . ASP A 1 99 ? 12.029 3.329 -7.186 1.00 91.00 99 ASP A CA 1
ATOM 756 C C . ASP A 1 99 ? 11.818 4.657 -7.933 1.00 91.00 99 ASP A C 1
ATOM 758 O O . ASP A 1 99 ? 11.988 5.742 -7.370 1.00 91.00 99 ASP A O 1
ATOM 762 N N . LYS A 1 100 ? 11.364 4.582 -9.189 1.00 90.19 100 LYS A N 1
ATOM 763 C CA . LYS A 1 100 ? 10.980 5.745 -10.004 1.00 90.19 100 LYS A CA 1
ATOM 764 C C . LYS A 1 100 ? 9.861 6.556 -9.349 1.00 90.19 100 LYS A C 1
ATOM 766 O O . LYS A 1 100 ? 9.890 7.788 -9.405 1.00 90.19 100 LYS A O 1
ATOM 771 N N . TRP A 1 101 ? 8.903 5.894 -8.702 1.00 89.44 101 TRP A N 1
ATOM 772 C CA . TRP A 1 101 ? 7.856 6.575 -7.950 1.00 89.44 101 TRP A CA 1
ATOM 773 C C . TRP A 1 101 ? 8.423 7.346 -6.756 1.00 89.44 101 TRP A C 1
ATOM 775 O O . TRP A 1 101 ? 8.169 8.544 -6.607 1.00 89.44 101 TRP A O 1
ATOM 785 N N . GLN A 1 102 ? 9.260 6.707 -5.940 1.00 88.75 102 GLN A N 1
ATOM 786 C CA . GLN A 1 102 ? 9.883 7.348 -4.778 1.00 88.75 102 GLN A CA 1
ATOM 787 C C . GLN A 1 102 ? 10.775 8.532 -5.177 1.00 88.75 102 GLN 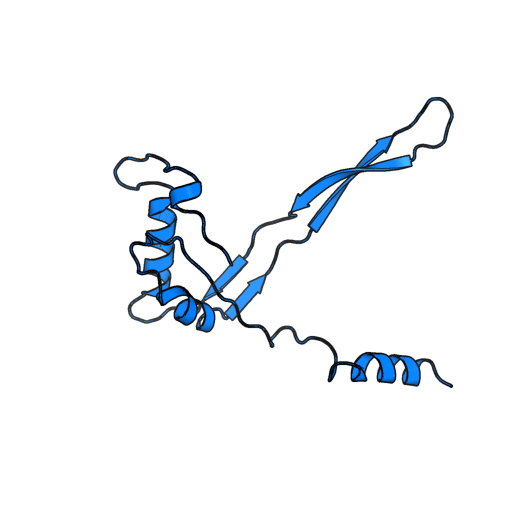A C 1
ATOM 789 O O . GLN A 1 102 ? 10.760 9.575 -4.518 1.00 88.75 102 GLN A O 1
ATOM 794 N N . GLN A 1 103 ? 11.476 8.428 -6.308 1.00 89.25 103 GLN A N 1
ATOM 795 C CA . GLN A 1 103 ? 12.268 9.523 -6.879 1.00 89.25 103 GLN A CA 1
ATOM 796 C C . GLN A 1 103 ? 11.428 10.749 -7.274 1.00 89.25 103 GLN A C 1
ATOM 798 O O . GLN A 1 103 ? 11.956 11.861 -7.361 1.00 89.25 103 GLN A O 1
ATOM 803 N N . MET A 1 104 ? 10.121 10.588 -7.512 1.00 85.69 104 MET A N 1
ATOM 804 C CA . MET A 1 104 ? 9.234 11.735 -7.706 1.00 85.69 104 MET A CA 1
ATOM 805 C C . MET A 1 104 ? 8.918 12.448 -6.398 1.00 85.69 104 MET A C 1
ATOM 807 O O . MET A 1 104 ? 8.767 13.666 -6.415 1.00 85.69 104 MET A O 1
ATOM 811 N N . ALA A 1 105 ? 8.833 11.739 -5.275 1.00 86.44 105 ALA A N 1
ATOM 812 C CA . ALA A 1 105 ? 8.656 12.398 -3.985 1.00 86.44 105 ALA A CA 1
ATOM 813 C C . ALA A 1 105 ? 9.908 13.211 -3.625 1.00 86.44 105 ALA A C 1
ATOM 815 O O . ALA A 1 105 ? 9.802 14.383 -3.252 1.00 86.44 105 ALA A O 1
ATOM 816 N N . VAL A 1 106 ? 11.091 12.614 -3.811 1.00 85.44 106 VAL A N 1
ATOM 817 C CA . VAL A 1 106 ? 12.387 13.244 -3.533 1.00 85.44 106 VAL A CA 1
ATOM 818 C C . VAL A 1 106 ? 13.347 13.009 -4.692 1.00 85.44 106 VAL A C 1
ATOM 820 O O . VAL A 1 106 ? 13.744 11.881 -4.975 1.00 85.44 106 VAL A O 1
ATOM 823 N N . SER A 1 107 ? 13.781 14.093 -5.337 1.00 82.62 107 SER A N 1
ATOM 824 C CA . SER A 1 107 ? 14.779 14.007 -6.404 1.00 82.62 107 SER A CA 1
ATOM 825 C C . SER A 1 107 ? 16.129 13.549 -5.844 1.00 82.62 107 SER A C 1
ATOM 827 O O . SER A 1 107 ? 16.695 14.221 -4.986 1.00 82.62 107 SER A O 1
ATOM 829 N N . GLN A 1 108 ? 16.692 12.463 -6.380 1.00 80.75 108 GLN A N 1
ATOM 830 C CA . GLN A 1 108 ? 18.013 11.959 -5.972 1.00 80.75 108 GLN A CA 1
ATOM 831 C C . GLN A 1 108 ? 19.182 12.866 -6.392 1.00 80.75 108 GLN A C 1
ATOM 833 O O . GLN A 1 108 ? 20.245 12.793 -5.793 1.00 80.75 108 GLN A O 1
ATOM 838 N N . VAL A 1 109 ? 18.993 13.720 -7.406 1.00 84.00 109 VAL A N 1
ATOM 839 C CA . VAL A 1 109 ? 20.056 14.597 -7.935 1.00 84.00 109 VAL A CA 1
ATOM 840 C C . VAL A 1 109 ? 20.034 15.966 -7.266 1.00 84.00 109 VAL A C 1
ATOM 842 O O . VAL A 1 109 ? 21.067 16.501 -6.883 1.00 84.00 109 VAL A O 1
ATOM 845 N N . THR A 1 110 ? 18.845 16.561 -7.138 1.00 84.19 110 THR A N 1
ATOM 846 C CA . THR A 1 110 ? 18.709 17.921 -6.590 1.00 84.19 110 THR A CA 1
ATOM 847 C C . THR A 1 110 ? 18.401 17.935 -5.098 1.00 84.19 110 THR A C 1
ATOM 849 O O . THR A 1 110 ? 18.406 19.007 -4.498 1.00 84.19 110 THR A O 1
ATOM 852 N N . HIS A 1 111 ? 18.097 16.771 -4.510 1.00 82.31 111 HIS A N 1
ATOM 853 C CA . HIS A 1 111 ? 17.638 16.605 -3.126 1.00 82.31 111 HIS A CA 1
ATOM 854 C C . HIS A 1 111 ? 16.419 17.466 -2.764 1.00 82.31 111 HIS A C 1
ATOM 856 O O . HIS A 1 111 ? 16.163 17.752 -1.596 1.00 82.31 111 HIS A O 1
ATOM 862 N N . LYS A 1 112 ? 15.641 17.883 -3.770 1.00 83.50 112 LYS A N 1
ATOM 863 C CA . LYS A 1 112 ? 14.418 18.662 -3.581 1.00 83.50 112 LYS A CA 1
ATOM 864 C C . LYS A 1 112 ? 13.210 17.737 -3.524 1.00 83.50 112 LYS A C 1
ATOM 866 O O . LYS A 1 112 ? 13.037 16.877 -4.392 1.00 83.50 112 LYS A O 1
ATOM 871 N N . ALA A 1 113 ? 12.364 17.957 -2.522 1.00 85.38 113 ALA A N 1
ATOM 872 C CA . ALA A 1 113 ? 11.041 17.358 -2.455 1.00 85.38 113 ALA A CA 1
ATOM 873 C C . ALA A 1 113 ? 10.098 18.054 -3.449 1.00 85.38 113 ALA A C 1
ATOM 875 O O . ALA A 1 113 ? 10.146 19.279 -3.600 1.00 85.38 113 ALA A O 1
ATOM 876 N N . ARG A 1 114 ? 9.255 17.283 -4.141 1.00 83.12 114 ARG A N 1
ATOM 877 C CA . ARG A 1 114 ? 8.236 17.831 -5.057 1.00 83.12 114 ARG A CA 1
ATOM 878 C C . ARG A 1 114 ? 6.932 18.120 -4.315 1.00 83.12 114 ARG A C 1
ATOM 880 O O . ARG A 1 114 ? 6.790 17.808 -3.132 1.00 83.12 114 ARG A O 1
ATOM 887 N N . TYR A 1 115 ? 5.967 18.732 -4.999 1.00 84.00 115 TYR A N 1
ATOM 888 C CA . TYR A 1 115 ? 4.654 18.975 -4.412 1.00 84.00 115 TYR A CA 1
ATOM 889 C C . TYR A 1 115 ? 3.884 17.667 -4.249 1.00 84.00 115 TYR A C 1
ATOM 891 O O . TYR A 1 115 ? 3.904 16.813 -5.128 1.00 84.00 115 TYR A O 1
ATOM 899 N N . TYR A 1 116 ? 3.148 17.547 -3.144 1.00 82.56 116 TYR A N 1
ATOM 900 C CA . TYR A 1 116 ? 2.361 16.357 -2.803 1.00 82.56 116 TYR A CA 1
ATOM 901 C C . TYR A 1 116 ? 1.442 15.882 -3.939 1.00 82.56 116 TYR A C 1
ATOM 903 O O . TYR A 1 116 ? 1.362 14.695 -4.236 1.00 82.56 116 TYR A O 1
ATOM 911 N N . LYS A 1 117 ? 0.809 16.828 -4.642 1.00 83.25 117 LYS A N 1
ATOM 912 C CA . LYS A 1 117 ? -0.083 16.540 -5.774 1.00 83.25 117 LYS A CA 1
ATOM 913 C C . LYS A 1 117 ? 0.624 15.914 -6.981 1.00 83.25 117 LYS A C 1
ATOM 915 O O . LYS A 1 117 ? -0.045 15.299 -7.800 1.00 83.25 117 LYS A O 1
ATOM 920 N N . ASP A 1 118 ? 1.940 16.073 -7.100 1.00 82.19 118 ASP A N 1
ATOM 921 C CA . ASP A 1 118 ? 2.694 15.609 -8.268 1.00 82.19 118 ASP A CA 1
ATOM 922 C C . ASP A 1 118 ? 3.060 14.123 -8.182 1.00 82.19 118 ASP A C 1
ATOM 924 O O . ASP A 1 118 ? 3.314 13.501 -9.213 1.00 82.19 118 ASP A O 1
ATOM 928 N N . TYR A 1 119 ? 3.114 13.559 -6.971 1.00 81.19 119 TYR A N 1
ATOM 929 C CA . TYR A 1 119 ? 3.558 12.181 -6.743 1.00 81.19 119 TYR A CA 1
ATOM 930 C C . TYR A 1 119 ? 2.548 11.317 -5.988 1.00 81.19 119 TYR A C 1
ATOM 932 O O . TYR A 1 119 ? 2.789 10.121 -5.843 1.00 81.19 119 TYR A O 1
ATOM 940 N N . ILE A 1 120 ? 1.439 11.873 -5.494 1.00 87.06 120 ILE A N 1
ATOM 941 C CA . ILE A 1 120 ? 0.401 11.065 -4.852 1.00 87.06 120 ILE A CA 1
ATOM 942 C C . ILE A 1 120 ? -0.239 10.107 -5.869 1.00 87.06 120 ILE A C 1
ATOM 944 O O . ILE A 1 120 ? -0.546 10.493 -6.996 1.00 87.06 120 ILE A O 1
ATOM 948 N N . GLY A 1 121 ? -0.447 8.861 -5.456 1.00 79.50 121 GLY A N 1
ATOM 949 C CA . GLY A 1 121 ? -1.279 7.890 -6.164 1.00 79.50 121 GLY A CA 1
ATOM 950 C C . GLY A 1 121 ? -2.282 7.254 -5.211 1.00 79.50 121 GLY A C 1
ATOM 951 O O . GLY A 1 121 ? -2.308 7.568 -4.018 1.00 79.50 121 GLY A O 1
ATOM 952 N N . THR A 1 122 ? -3.120 6.385 -5.753 1.00 79.69 122 THR A N 1
ATOM 953 C CA . THR A 1 122 ? -4.176 5.689 -5.017 1.00 79.69 122 THR A CA 1
ATOM 954 C C . THR A 1 122 ? -3.960 4.187 -5.101 1.00 79.69 122 THR A C 1
ATOM 956 O O . THR A 1 122 ? -3.401 3.689 -6.074 1.00 79.69 122 THR A O 1
ATOM 959 N N . MET A 1 123 ? -4.386 3.478 -4.066 1.00 65.81 123 MET A N 1
ATOM 960 C CA . MET A 1 123 ? -4.336 2.023 -3.949 1.00 65.81 123 MET A CA 1
ATOM 961 C C . MET A 1 123 ? -5.681 1.546 -3.417 1.00 65.81 123 MET A C 1
ATOM 963 O O . MET A 1 123 ? -6.287 2.328 -2.645 1.00 65.81 123 MET A O 1
#

pLDDT: mean 83.9, std 5.52, range [55.59, 91.38]

Sequence (123 aa):
MGQIDNLRSLANRSRGFARAAKYEVEIIGPQKHPGGAGMGREIGLQCNTITMPGHNLEQQTARYGSAPGREMVTSHTYAGNISATFYLDEDLDTKAWFDKWQQMAVSQVTHKARYYKDYIGTM

Radius of gyration: 22.39 Å; chains: 1; bounding box: 54×44×58 Å

Organism: NCBI:txid408172

InterPro domains:
  IPR057120 Phage tail tube protein 2 [PF23849] (19-123)

Secondary structure (DSSP, 8-state):
--HHHHHHHHHHTTTSS--TT------B--TT-TT-SSTHHHHHHTEEEEEPPEEEEEEEEE--TTSPPEEEEEEEEEES--EEEEPPPTT-HHHHHHHHHHHHHB-TTT--B--HHHH--B-

Foldseek 3Di:
DCVPVVVVVVQPPVVGDDDQQPDFDFWQWAPPQPLDRPCRRVQRVQWDDKDFFDKDFDWDFDDDPPDHTDTDGDDIDTHDDIDIDGDADPVRSSVVSVVSLVCQQAPPPVRDGDDPNRRDIDD

=== Feature glossary ===
Key to the feature types in this record:

pLDDT. pLDDT is the predicted lDDT-Cα score: AlphaFold's confidence that the local environment of each residue (all inter-atomic distances within 15 Å) is correctly placed. It is a per-residue number between 0 and 100, with higher meaning more reliable.

Radius of gyration, Cα contacts, bounding box. The geometric summary reports three shape descriptors. Rg (radius of gyration) measures how spread out the Cα atoms are about their centre of mass; compact globular proteins have small Rg, elongated or unfolded ones large. Cα contacts (<8 Å, |i−j|>4) count long-range residue pairs in spatial proximity — high for tightly packed folds, near zero for rods or random coil. The bounding-box extents give the protein's footprint along x, y, z in Å.

Backbone torsions (φ/ψ). Backbone dihedral angles. Every residue except chain termini has a φ (preceding-C → N → Cα → C) and a ψ (N → Cα → C → next-N). They are reported in degrees following the IUPAC sign convention. Secondary structure is essentially a statement about which (φ, ψ) basin each residue occupies.

Contact-map, Ramachandran, and PAE plots. Plot images: a contact map (which residues are close in 3D, as an N×N binary image), a Ramachandran scatter (backbone torsion angles, revealing secondary-structure composition at a glance), and — for AlphaFold structures — a PAE heatmap (pairwise prediction confidence).

Predicted aligned error. Predicted Aligned Error (PAE) is an AlphaFold confidence matrix: entry (i, j) is the expected error in the position of residue j, in ångströms, when the prediction is superimposed on the true structure at residue i. Low PAE within a block of residues means that block is internally rigid and well-predicted; high PAE between two blocks means their relative placement is uncertain even if each block individually is confident.

Secondary structure (3-state, P-SEA). Three-state secondary structure (P-SEA) collapses the eight DSSP classes into helix (a), strand (b), and coil (c). P-SEA assigns these from Cα geometry alone — distances and angles — without requiring backbone oxygens, so it works on any Cα trace.

Solvent-accessible surface area. Solvent-accessible surface area (SASA) is the area in Å² traced out by the centre of a 1.4 Å probe sphere (a water molecule) rolled over the protein's van der Waals surface (Shrake–Rupley / Lee–Richards construction). Buried residues have near-zero SASA; fully exposed residues can exceed 200 Å². The total SASA scales roughly with the number of surface residues.

Foldseek 3Di. The Foldseek 3Di string encodes local tertiary geometry as a 20-letter alphabet — one character per residue — derived from the relative positions of nearby Cα atoms. Unlike the amino-acid sequence, 3Di is a direct function of the 3D structure, so two proteins with the same fold have similar 3Di strings even at low sequence identity.

B-factor. For experimental (PDB) structures, the B-factor (temperature factor) quantifies the positional spread of each atom in the crystal — a combination of thermal vibration and static disorder — in units of Å². High B-factors mark flexible loops or poorly resolved regions; low B-factors mark the rigid, well-ordered core.

mmCIF coordinates. The mmCIF block holds the 3D Cartesian coordinates of each backbone atom (N, Cα, C, O) in ångströms. mmCIF is the PDB's canonical archive format — a tagged-loop text representation of the atomic model.

InterPro / GO / CATH / organism. Functional annotations link the protein to curated databases. InterPro entries identify conserved domains and families by matching the sequence against member-database signatures (Pfam, PROSITE, CDD, …). Gene Ontology (GO) terms describe molecular function, biological process, and cellular component in a controlled vocabulary. CATH places the structure in a hierarchical fold classification (Class/Architecture/Topology/Homologous-superfamily). The organism is the source species.

Rendered structure images. Structure images are PyMOL renders from six orthogonal camera directions. Cartoon representation draws helices as coils and stran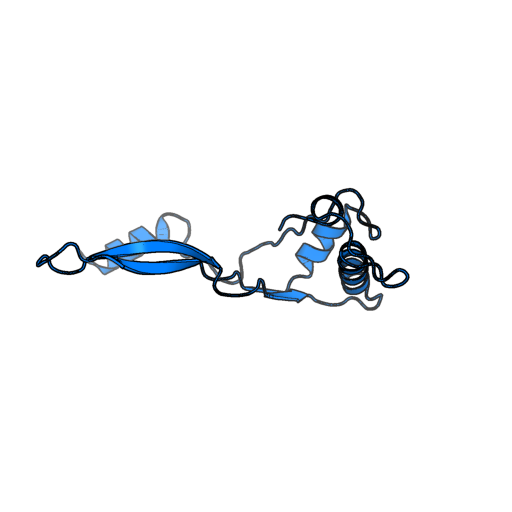ds as arrows; sticks shows the backbone as bonds; surface shows the solvent-excluded envelope. Rainbow coloring maps sequence position to hue (blue→red, N→C); chain coloring assigns a distinct color per polypeptide.

Sequence. This is the polypeptide sequence — one letter per residue, N-terminus first. Length ranges from a few dozen residues for small domains to over a thousand for large multi-domain proteins.
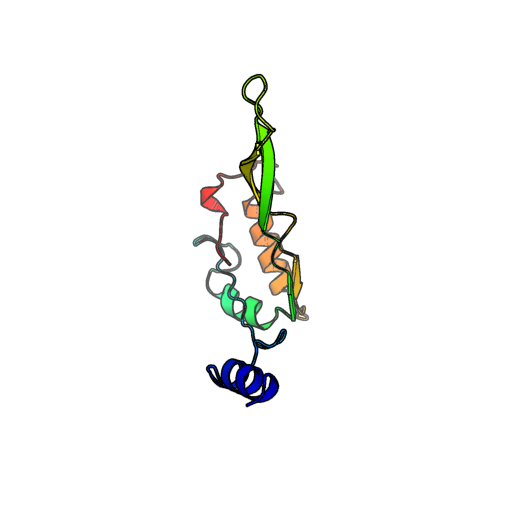
Secondary structure (8-state, DSSP). The SS8 string is DSSP's per-residue secondary-structure call. α-helix (H) means an i→i+4 H-bond ladder; β-strand (E) means the residue participates in a β-sheet; 3₁₀ (G) and π (I) are tighter and wider helices; T/S are turns/bends; '-' is loop.

Nearest PDB structures. Structural nearest neighbors (via Foldseek easy-search vs the PDB). Reported per hit: target PDB id, E-value, and alignment TM-score. A TM-score above ~0.5 is the conventional threshold for 'same fold'.